Protein AF-A0A151BBQ7-F1 (afdb_monomer_lite)

Foldseek 3Di:
DPPLVVLVVVLVVLCVVFKDWDWDWDQDCPDPPRIDTWTKIKGKDLDVVVLVSNCVNVVDFDKDQDPPHRSMIMTMDTPVD

Radius of gyration: 15.0 Å; chains: 1; bounding box: 34×30×42 Å

Sequence (81 aa):
MLSEDYTKGYVSGFIDADGSFSVSIKVQRDVRYGVRIDPVFSVTQRNREVLEFLRRALGCGRIIKKPGQENLWLYIVDRGA

Secondary structure (DSSP, 8-state):
---HHHHHHHHHHHHHHHEEEEEEEEE-TTSTTSEEEEEEEEEEES-HHHHHHHHHHHS--EEEEPTT-TT-EEEEESTT-

pLDDT: mean 94.57, std 7.87, range [58.06, 98.56]

Structure (mmCIF, N/CA/C/O backbone):
data_AF-A0A151BBQ7-F1
#
_entry.id   AF-A0A151BBQ7-F1
#
loop_
_atom_site.group_PDB
_atom_site.id
_atom_site.type_symbol
_atom_site.label_atom_id
_atom_site.label_alt_id
_atom_site.label_comp_id
_atom_site.label_asym_id
_atom_site.label_entity_id
_atom_site.label_seq_id
_atom_site.pdbx_PDB_ins_code
_atom_site.Cartn_x
_atom_site.Cartn_y
_atom_site.Cartn_z
_atom_site.occupancy
_atom_site.B_iso_or_equiv
_atom_site.auth_seq_id
_atom_site.auth_comp_id
_atom_site.auth_asym_id
_atom_site.auth_atom_id
_atom_site.pdbx_PDB_model_num
ATOM 1 N N . MET A 1 1 ? 10.944 -7.980 -22.899 1.00 59.25 1 MET A N 1
ATOM 2 C CA . MET A 1 1 ? 10.130 -8.449 -21.758 1.00 59.25 1 MET A CA 1
ATOM 3 C C . MET A 1 1 ? 11.115 -8.925 -20.704 1.00 59.25 1 MET A C 1
ATOM 5 O O . MET A 1 1 ? 11.946 -9.755 -21.047 1.00 59.25 1 MET A O 1
ATOM 9 N N . LEU A 1 2 ? 11.138 -8.331 -19.506 1.00 64.38 2 LEU A N 1
ATOM 10 C CA . LEU A 1 2 ? 11.928 -8.894 -18.398 1.00 64.38 2 LEU A CA 1
ATOM 11 C C . LEU A 1 2 ? 11.348 -10.276 -18.070 1.00 64.38 2 LEU A C 1
ATOM 13 O O . LEU A 1 2 ? 10.133 -10.449 -18.189 1.00 64.38 2 LEU A O 1
ATOM 17 N N . SER A 1 3 ? 12.180 -11.259 -17.716 1.00 85.50 3 SER A N 1
ATOM 18 C CA . SER A 1 3 ? 11.641 -12.547 -17.268 1.00 85.50 3 SER A CA 1
ATOM 19 C C . SER A 1 3 ? 10.872 -12.354 -15.960 1.00 85.50 3 SER A C 1
ATOM 21 O O . SER A 1 3 ? 11.166 -11.438 -15.185 1.00 85.50 3 SER A O 1
ATOM 23 N N . GLU A 1 4 ? 9.869 -13.200 -15.717 1.00 85.62 4 GLU A N 1
ATOM 24 C CA . GLU A 1 4 ? 9.004 -13.078 -14.536 1.00 85.62 4 GLU A CA 1
ATOM 25 C C . GLU A 1 4 ? 9.792 -13.018 -13.221 1.00 85.62 4 GLU A C 1
ATOM 27 O O . GLU A 1 4 ? 9.408 -12.295 -12.301 1.00 85.62 4 GLU A O 1
ATOM 32 N N . ASP A 1 5 ? 10.919 -13.725 -13.143 1.00 91.31 5 ASP A N 1
ATOM 33 C CA . ASP A 1 5 ? 11.770 -13.760 -11.954 1.00 91.31 5 ASP A CA 1
ATOM 34 C C . ASP A 1 5 ? 12.421 -12.407 -11.655 1.00 91.31 5 ASP A C 1
ATOM 36 O O . ASP A 1 5 ? 12.502 -12.011 -10.493 1.00 91.31 5 ASP A O 1
ATOM 40 N N . TYR A 1 6 ? 12.804 -11.639 -12.681 1.00 93.38 6 TYR A N 1
ATOM 41 C CA . TYR A 1 6 ? 13.315 -10.280 -12.478 1.00 93.38 6 TYR A CA 1
ATOM 42 C C . TYR A 1 6 ? 12.221 -9.342 -11.971 1.00 93.38 6 TYR A C 1
ATOM 44 O O . TYR A 1 6 ? 12.482 -8.515 -11.098 1.00 93.38 6 TYR A O 1
ATOM 52 N N . THR A 1 7 ? 10.989 -9.473 -12.477 1.00 95.00 7 THR A N 1
ATOM 53 C CA . THR A 1 7 ? 9.853 -8.695 -11.965 1.00 95.00 7 THR A CA 1
ATOM 54 C C . THR A 1 7 ? 9.588 -9.025 -10.500 1.00 95.00 7 THR A C 1
ATOM 56 O O . THR A 1 7 ? 9.491 -8.105 -9.691 1.00 95.00 7 THR A O 1
ATOM 59 N N . LYS A 1 8 ? 9.537 -10.312 -10.135 1.00 95.81 8 LYS A N 1
ATOM 60 C CA . LYS A 1 8 ? 9.348 -10.746 -8.741 1.00 95.81 8 LYS A CA 1
ATOM 61 C C . LYS A 1 8 ? 10.476 -10.248 -7.837 1.00 95.81 8 LYS A C 1
ATOM 63 O O . LYS A 1 8 ? 10.195 -9.710 -6.770 1.00 95.81 8 LYS A O 1
ATOM 68 N N . GLY A 1 9 ? 11.727 -10.359 -8.284 1.00 97.50 9 GLY A N 1
ATOM 69 C CA . GLY A 1 9 ? 12.896 -9.873 -7.550 1.00 97.50 9 GLY A CA 1
ATOM 70 C C . GLY A 1 9 ? 12.858 -8.362 -7.314 1.00 97.50 9 GLY A C 1
ATOM 71 O O . GLY A 1 9 ? 13.048 -7.914 -6.186 1.00 97.50 9 GLY A O 1
ATOM 72 N N . TYR A 1 10 ? 12.535 -7.577 -8.346 1.00 96.69 10 TYR A N 1
ATOM 73 C CA . TYR A 1 10 ? 12.390 -6.126 -8.213 1.00 96.69 10 TYR A CA 1
ATOM 74 C C . TYR A 1 10 ? 11.255 -5.751 -7.254 1.00 96.69 10 TYR A C 1
ATOM 76 O O . TYR A 1 10 ? 11.455 -4.927 -6.368 1.00 96.69 10 TYR A O 1
ATOM 84 N N . VAL A 1 11 ? 10.077 -6.370 -7.402 1.00 97.44 11 VAL A N 1
ATOM 85 C CA . VAL A 1 11 ? 8.928 -6.124 -6.516 1.00 97.44 11 VAL A CA 1
ATOM 86 C C . VAL A 1 11 ? 9.291 -6.457 -5.070 1.00 97.44 11 VAL A C 1
ATOM 88 O O . VAL A 1 11 ? 9.069 -5.630 -4.194 1.00 97.44 11 VAL A O 1
ATOM 91 N N . SER A 1 12 ? 9.897 -7.621 -4.822 1.00 97.75 12 SER A N 1
ATOM 92 C CA . SER A 1 12 ? 10.313 -8.033 -3.479 1.00 97.75 12 SER A CA 1
ATOM 93 C C . SER A 1 12 ? 11.318 -7.058 -2.869 1.00 97.75 12 SER A C 1
ATOM 95 O O . SER A 1 12 ? 11.125 -6.636 -1.736 1.00 97.75 12 SER A O 1
ATOM 97 N N . GLY A 1 13 ? 12.359 -6.669 -3.611 1.00 98.19 13 GLY A N 1
ATOM 98 C CA . GLY A 1 13 ? 13.367 -5.728 -3.116 1.00 98.19 13 GLY A CA 1
ATOM 99 C C . GLY A 1 13 ? 12.801 -4.330 -2.862 1.00 98.19 13 GLY A C 1
ATOM 100 O O . GLY A 1 13 ? 13.160 -3.683 -1.884 1.00 98.19 13 GLY A O 1
ATOM 101 N N . PHE A 1 14 ? 11.868 -3.873 -3.702 1.00 98.00 14 PHE A N 1
ATOM 102 C CA . PHE A 1 14 ? 11.196 -2.592 -3.492 1.00 98.00 14 PHE A CA 1
ATOM 103 C C . PHE A 1 14 ? 10.311 -2.615 -2.239 1.00 98.00 14 PHE A C 1
ATOM 105 O O . PHE A 1 14 ? 10.305 -1.661 -1.465 1.00 98.00 14 PHE A O 1
ATOM 112 N N . ILE A 1 15 ? 9.566 -3.705 -2.034 1.00 98.19 15 ILE A N 1
ATOM 113 C CA . ILE A 1 15 ? 8.716 -3.893 -0.854 1.00 98.19 15 ILE A CA 1
ATOM 114 C C . ILE A 1 15 ? 9.554 -4.002 0.422 1.00 98.19 15 ILE A C 1
ATOM 116 O O . ILE A 1 15 ? 9.144 -3.465 1.443 1.00 98.19 15 ILE A O 1
ATOM 120 N N . ASP A 1 16 ? 10.712 -4.654 0.374 1.00 98.25 16 ASP A N 1
ATOM 121 C CA . ASP A 1 16 ? 11.614 -4.762 1.526 1.00 98.25 16 ASP A CA 1
ATOM 122 C C . ASP A 1 16 ? 12.171 -3.393 1.959 1.00 98.25 16 ASP A C 1
ATOM 124 O O . ASP A 1 16 ? 12.297 -3.116 3.148 1.00 98.25 16 ASP A O 1
ATOM 128 N N . ALA A 1 17 ? 12.437 -2.502 0.996 1.00 98.06 17 ALA A N 1
ATOM 129 C CA . ALA A 1 17 ? 12.952 -1.161 1.267 1.00 98.06 17 ALA A CA 1
ATOM 130 C C . ALA A 1 17 ? 11.872 -0.156 1.721 1.00 98.06 17 ALA A C 1
ATOM 132 O O . ALA A 1 17 ? 12.055 0.532 2.724 1.00 98.06 17 ALA A O 1
ATOM 133 N N . ASP A 1 18 ? 10.755 -0.065 0.987 1.00 97.56 18 ASP A N 1
ATOM 134 C CA . ASP A 1 18 ? 9.755 1.013 1.134 1.00 97.56 18 ASP A CA 1
ATOM 135 C C . ASP A 1 18 ? 8.351 0.507 1.529 1.00 97.56 18 ASP A C 1
ATOM 137 O O . ASP A 1 18 ? 7.408 1.294 1.695 1.00 97.56 18 ASP A O 1
ATOM 141 N N . GLY A 1 19 ? 8.169 -0.808 1.636 1.00 97.94 19 GLY A N 1
ATOM 142 C CA . GLY A 1 19 ? 6.898 -1.426 1.990 1.00 97.94 19 GLY A CA 1
ATOM 143 C C . GLY A 1 19 ? 6.619 -1.418 3.488 1.00 97.94 19 GLY A C 1
ATOM 144 O O . GLY A 1 19 ? 7.509 -1.452 4.332 1.00 97.94 19 GLY A O 1
ATOM 145 N N . SER A 1 20 ? 5.334 -1.394 3.834 1.00 98.25 20 SER A N 1
ATOM 146 C CA . SER A 1 20 ? 4.868 -1.453 5.215 1.00 98.25 20 SER A CA 1
ATOM 147 C C . SER A 1 20 ? 3.739 -2.462 5.350 1.00 98.25 20 SER A C 1
ATOM 149 O O . SER A 1 20 ? 2.677 -2.302 4.745 1.00 98.25 20 SER A O 1
ATOM 151 N N . PHE A 1 21 ? 3.964 -3.482 6.177 1.00 97.81 21 PHE A N 1
ATOM 152 C CA . PHE A 1 21 ? 2.942 -4.418 6.632 1.00 97.81 21 PHE A CA 1
ATOM 153 C C . PHE A 1 21 ? 2.517 -4.017 8.041 1.00 97.81 21 PHE A C 1
ATOM 155 O O . PHE A 1 21 ? 3.304 -4.095 8.983 1.00 97.81 21 PHE A O 1
ATOM 162 N N . SER A 1 22 ? 1.276 -3.565 8.186 1.00 97.50 22 SER A N 1
ATOM 163 C CA . SER A 1 22 ? 0.729 -3.096 9.456 1.00 97.50 22 SER A CA 1
ATOM 164 C C . SER A 1 22 ? -0.544 -3.847 9.805 1.00 97.50 22 SER A C 1
ATOM 166 O O . SER A 1 22 ? -1.369 -4.139 8.942 1.00 97.50 22 SER A O 1
ATOM 168 N N . VAL A 1 23 ? -0.722 -4.136 11.091 1.00 97.31 23 VAL A N 1
ATOM 169 C CA . VAL A 1 23 ? -1.960 -4.692 11.632 1.00 97.31 23 VAL A CA 1
ATOM 170 C C . VAL A 1 23 ? -2.451 -3.758 12.722 1.00 97.31 23 VAL A C 1
ATOM 172 O O . VAL A 1 23 ? -1.855 -3.657 13.791 1.00 97.31 23 VAL A O 1
ATOM 175 N N . SER A 1 24 ? -3.544 -3.055 12.441 1.00 95.69 24 SER A N 1
ATOM 176 C CA . SER A 1 24 ? -4.166 -2.145 13.401 1.00 95.69 24 SER A CA 1
ATOM 177 C C . SER A 1 24 ? -5.318 -2.822 14.136 1.00 95.69 24 SER A C 1
ATOM 179 O O . SER A 1 24 ? -6.080 -3.589 13.547 1.00 95.69 24 SER A O 1
ATOM 181 N N . ILE A 1 25 ? -5.495 -2.488 15.414 1.00 95.75 25 ILE A N 1
ATOM 182 C CA . ILE A 1 25 ? -6.680 -2.861 16.194 1.00 95.75 25 ILE A CA 1
ATOM 183 C C . ILE A 1 25 ? -7.608 -1.649 16.224 1.00 95.75 25 ILE A C 1
ATOM 185 O O . ILE A 1 25 ? -7.238 -0.588 16.723 1.00 95.75 25 ILE A O 1
ATOM 189 N N . LYS A 1 26 ? -8.815 -1.792 15.674 1.00 94.31 26 LYS A N 1
ATOM 190 C CA . LYS A 1 26 ? -9.821 -0.725 15.620 1.00 94.31 26 LYS A CA 1
ATOM 191 C C . LYS A 1 26 ? -10.989 -1.066 16.527 1.00 94.31 26 LYS A C 1
ATOM 193 O O . LYS A 1 26 ? -11.570 -2.139 16.401 1.00 94.31 26 LYS A O 1
ATOM 198 N N . VAL A 1 27 ? -11.361 -0.152 17.416 1.00 95.94 27 VAL A N 1
ATOM 199 C CA . VAL A 1 27 ? -12.571 -0.303 18.235 1.00 95.94 27 VAL A CA 1
ATOM 200 C C . VAL A 1 27 ? -13.793 -0.116 17.334 1.00 95.94 27 VAL A C 1
ATOM 202 O O . VAL A 1 27 ? -13.949 0.932 16.711 1.00 95.94 27 VAL A O 1
ATOM 205 N N . GLN A 1 28 ? -14.647 -1.135 17.251 1.00 94.00 28 GLN A N 1
ATOM 206 C CA . GLN A 1 28 ? -15.851 -1.149 16.417 1.00 94.00 28 GLN A CA 1
ATOM 207 C C . GLN A 1 28 ? -16.967 -1.850 17.197 1.00 94.00 28 GLN A C 1
ATOM 209 O O . GLN A 1 28 ? -16.890 -3.046 17.455 1.00 94.00 28 GLN A O 1
ATOM 214 N N . ARG A 1 29 ? -17.990 -1.114 17.641 1.00 93.44 29 ARG A N 1
ATOM 215 C CA . ARG A 1 29 ? -19.014 -1.659 18.560 1.00 93.44 29 ARG A CA 1
ATOM 216 C C . ARG A 1 29 ? -19.977 -2.652 17.901 1.00 93.44 29 ARG A C 1
ATOM 218 O O . ARG A 1 29 ? -20.639 -3.406 18.598 1.00 93.44 29 ARG A O 1
ATOM 225 N N . ASP A 1 30 ? -20.055 -2.631 16.579 1.00 94.50 30 ASP A N 1
ATOM 226 C CA .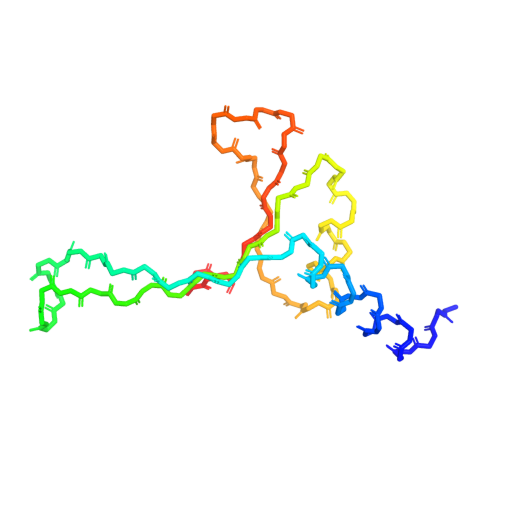 ASP A 1 30 ? -20.934 -3.436 15.730 1.00 94.50 30 ASP A CA 1
ATOM 227 C C . ASP A 1 30 ? -20.337 -4.800 15.333 1.00 94.50 30 ASP A C 1
ATOM 229 O O . ASP A 1 30 ? -21.038 -5.622 14.746 1.00 94.50 30 ASP A O 1
ATOM 233 N N . VAL A 1 31 ? -19.072 -5.086 15.667 1.00 92.06 31 VAL A N 1
ATOM 234 C CA . VAL A 1 31 ? -18.489 -6.427 15.485 1.00 92.06 31 VAL A CA 1
ATOM 235 C C . VAL A 1 31 ? -18.571 -7.245 16.773 1.00 92.06 31 VAL A C 1
ATOM 237 O O . VAL A 1 31 ? -18.562 -6.698 17.873 1.00 92.06 31 VAL A O 1
ATOM 240 N N . ARG A 1 32 ? -18.583 -8.579 16.638 1.00 92.38 32 ARG A N 1
ATOM 241 C CA . ARG A 1 32 ? -18.811 -9.552 17.729 1.00 92.38 32 ARG A CA 1
ATOM 242 C C . ARG A 1 32 ? -18.057 -9.254 19.035 1.00 92.38 32 ARG A C 1
ATOM 244 O O . ARG A 1 32 ? -18.605 -9.491 20.104 1.00 92.38 32 ARG A O 1
ATOM 251 N N . TYR A 1 33 ? -16.815 -8.781 18.949 1.00 93.81 33 TYR A N 1
ATOM 252 C CA . TYR A 1 33 ? -15.936 -8.579 20.107 1.00 93.81 33 TYR A CA 1
ATOM 253 C C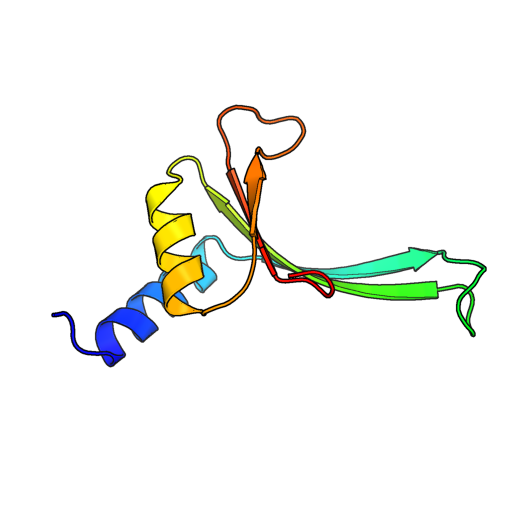 . TYR A 1 33 ? -15.633 -7.104 20.407 1.00 93.81 33 TYR A C 1
ATOM 255 O O . TYR A 1 33 ? -14.726 -6.815 21.181 1.00 93.81 33 TYR A O 1
ATOM 263 N N . GLY A 1 34 ? -16.330 -6.155 19.774 1.00 95.75 34 GLY A N 1
ATOM 264 C CA . GLY A 1 34 ? -16.066 -4.724 19.966 1.00 95.75 34 GLY A CA 1
ATOM 265 C C . GLY A 1 34 ? -14.756 -4.217 19.339 1.00 95.75 34 GLY A C 1
ATOM 266 O O . GLY A 1 34 ? -14.445 -3.028 19.437 1.00 95.75 34 GLY A O 1
ATOM 267 N N . VAL A 1 35 ? -13.980 -5.097 18.695 1.00 95.94 35 VAL A N 1
ATOM 268 C CA . VAL A 1 35 ? -12.698 -4.796 18.046 1.00 95.94 35 VAL A CA 1
ATOM 269 C C . VAL A 1 35 ? -12.577 -5.494 16.694 1.00 95.94 35 VAL A C 1
ATOM 271 O O . VAL A 1 35 ? -12.936 -6.664 16.541 1.00 95.94 35 VAL A O 1
ATOM 274 N N . ARG A 1 36 ? -12.033 -4.778 15.710 1.00 94.12 36 ARG A N 1
ATOM 275 C CA . ARG A 1 36 ? -11.697 -5.272 14.377 1.00 94.12 36 ARG A CA 1
ATOM 276 C C . ARG A 1 36 ? -10.183 -5.267 14.191 1.00 94.12 36 ARG A C 1
ATOM 278 O O . ARG A 1 36 ? -9.534 -4.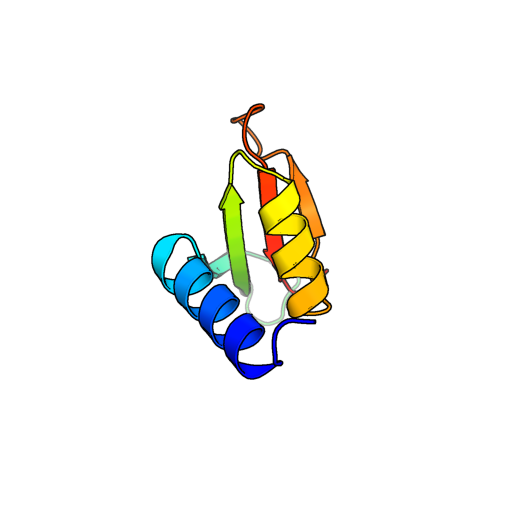246 14.404 1.00 94.12 36 ARG A O 1
ATOM 285 N N . ILE A 1 37 ? -9.647 -6.393 13.733 1.00 94.69 37 ILE A N 1
ATOM 286 C CA . ILE A 1 37 ? -8.270 -6.494 13.242 1.00 94.69 37 ILE A CA 1
ATOM 287 C C . ILE A 1 37 ? -8.240 -6.006 11.793 1.00 94.69 37 ILE A C 1
ATOM 289 O O . ILE A 1 37 ? -9.023 -6.482 10.969 1.00 94.69 37 ILE A O 1
ATOM 293 N N . ASP A 1 38 ? -7.370 -5.045 11.497 1.00 94.88 38 ASP A N 1
ATOM 294 C CA . ASP A 1 38 ? -7.303 -4.371 10.201 1.00 94.88 38 ASP A CA 1
ATOM 295 C C . ASP A 1 38 ? -5.883 -4.457 9.616 1.00 94.88 38 ASP A C 1
ATOM 297 O O . ASP A 1 38 ? -5.050 -3.585 9.890 1.00 94.88 38 ASP A O 1
ATOM 301 N N . PRO A 1 39 ? -5.569 -5.543 8.884 1.00 97.00 39 PRO A N 1
ATOM 302 C CA . PRO A 1 39 ? -4.301 -5.686 8.188 1.00 97.00 39 PRO A CA 1
ATOM 303 C C . PRO A 1 39 ? -4.269 -4.787 6.949 1.00 97.00 39 PRO A C 1
ATOM 305 O O . PRO A 1 39 ? -5.206 -4.768 6.150 1.00 97.00 39 PRO A O 1
ATOM 308 N N . VAL A 1 40 ? -3.167 -4.064 6.783 1.00 97.56 40 VAL A N 1
ATOM 309 C CA . VAL A 1 40 ? -2.920 -3.171 5.654 1.00 97.56 40 VAL A CA 1
ATOM 310 C C . VAL A 1 40 ? -1.487 -3.365 5.186 1.00 97.56 40 VAL A C 1
ATOM 312 O O . VAL A 1 40 ? -0.544 -3.235 5.967 1.00 97.56 40 VAL A O 1
ATOM 315 N N . PHE A 1 41 ? -1.329 -3.627 3.895 1.00 98.25 41 PHE A N 1
ATOM 316 C CA . PHE A 1 41 ? -0.063 -3.433 3.210 1.00 98.25 41 PHE A CA 1
ATOM 317 C C . PHE A 1 41 ? -0.086 -2.082 2.497 1.00 98.25 41 PHE A C 1
ATOM 319 O O . PHE A 1 41 ? -1.083 -1.719 1.867 1.00 98.25 41 PHE A O 1
ATOM 326 N N . SER A 1 42 ? 1.000 -1.319 2.597 1.00 98.19 42 SER A N 1
ATOM 327 C CA . SER A 1 42 ? 1.098 -0.040 1.903 1.00 98.19 42 SER A CA 1
ATOM 328 C C . SER A 1 42 ? 2.517 0.329 1.494 1.00 98.19 42 SER A C 1
ATOM 330 O O . SER A 1 42 ? 3.486 -0.116 2.103 1.00 98.19 42 SER A O 1
ATOM 332 N N . VAL A 1 43 ? 2.621 1.173 0.467 1.00 98.56 43 VAL A N 1
ATOM 333 C CA . VAL A 1 43 ? 3.879 1.742 -0.031 1.00 98.56 43 VAL A CA 1
ATOM 334 C C . VAL A 1 43 ? 3.661 3.230 -0.287 1.00 98.56 43 VAL A C 1
ATOM 336 O O . VAL A 1 43 ? 2.764 3.608 -1.046 1.00 98.56 43 VAL A O 1
ATOM 339 N N . THR A 1 44 ? 4.460 4.087 0.350 1.00 98.31 44 THR A N 1
ATOM 340 C CA . THR A 1 44 ? 4.425 5.541 0.115 1.00 98.31 44 THR A CA 1
ATOM 341 C C . THR A 1 44 ? 5.521 5.921 -0.866 1.00 98.31 44 THR A C 1
ATOM 343 O O . THR A 1 44 ? 6.675 5.591 -0.635 1.00 98.31 44 THR A O 1
ATOM 346 N N . GLN A 1 45 ? 5.196 6.669 -1.922 1.00 98.38 45 GLN A N 1
ATOM 347 C CA . GLN A 1 45 ? 6.209 7.103 -2.883 1.00 98.38 45 GLN A CA 1
ATOM 348 C C . GLN A 1 45 ? 5.835 8.423 -3.564 1.00 98.38 45 GLN A C 1
ATOM 350 O O . GLN A 1 45 ? 4.660 8.722 -3.787 1.00 98.38 45 GLN A O 1
ATOM 355 N N . ARG A 1 46 ? 6.842 9.233 -3.909 1.00 98.12 46 ARG A N 1
ATOM 356 C CA . ARG A 1 46 ? 6.663 10.463 -4.695 1.00 98.12 46 ARG A CA 1
ATOM 357 C C . ARG A 1 46 ? 6.389 10.145 -6.161 1.00 98.12 46 ARG A C 1
ATOM 359 O O . ARG A 1 46 ? 5.515 10.754 -6.774 1.00 98.12 46 ARG A O 1
ATOM 366 N N . ASN A 1 47 ? 7.127 9.186 -6.717 1.00 97.69 47 ASN A N 1
ATOM 367 C CA . ASN A 1 47 ? 6.905 8.714 -8.076 1.00 97.69 47 ASN A CA 1
ATOM 368 C C . ASN A 1 47 ? 5.678 7.788 -8.116 1.00 97.69 47 ASN A C 1
ATOM 370 O O . ASN A 1 47 ? 5.682 6.709 -7.531 1.00 97.69 47 ASN A O 1
ATOM 374 N N . ARG A 1 48 ? 4.623 8.199 -8.822 1.00 97.69 48 ARG A N 1
ATOM 375 C CA . ARG A 1 48 ? 3.408 7.388 -8.969 1.00 97.69 48 ARG A CA 1
ATOM 376 C C . ARG A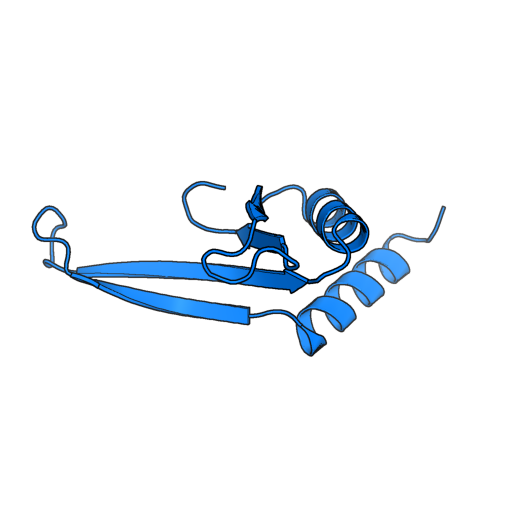 1 48 ? 3.606 6.187 -9.900 1.00 97.69 48 ARG A C 1
ATOM 378 O O . ARG A 1 48 ? 2.945 5.170 -9.717 1.00 97.69 48 ARG A O 1
ATOM 385 N N . GLU A 1 49 ? 4.495 6.279 -10.883 1.00 98.25 49 GLU A N 1
ATOM 386 C CA . GLU A 1 49 ? 4.659 5.252 -11.918 1.00 98.25 49 GLU A CA 1
ATOM 387 C C . GLU A 1 49 ? 5.143 3.920 -11.344 1.00 98.25 49 GLU A C 1
ATOM 389 O O . GLU A 1 49 ? 4.660 2.865 -11.757 1.00 98.25 49 GLU A O 1
ATOM 394 N N . VAL A 1 50 ? 6.029 3.960 -10.341 1.00 97.94 50 VAL A N 1
ATOM 395 C CA . VAL A 1 50 ? 6.483 2.745 -9.648 1.00 97.94 50 VAL A CA 1
ATOM 396 C C . VAL A 1 50 ? 5.361 2.106 -8.829 1.00 97.94 50 VAL A C 1
ATOM 398 O O . VAL A 1 50 ? 5.242 0.886 -8.801 1.00 97.94 50 VAL A O 1
ATOM 401 N N . LEU A 1 51 ? 4.463 2.904 -8.246 1.00 98.44 51 LEU A N 1
ATOM 402 C CA . LEU A 1 51 ? 3.283 2.371 -7.564 1.00 98.44 51 LEU A CA 1
ATOM 403 C C . LEU A 1 51 ? 2.318 1.710 -8.556 1.00 98.44 51 LEU A C 1
ATOM 405 O O . LEU A 1 51 ? 1.783 0.643 -8.271 1.00 98.44 51 LEU A O 1
ATOM 409 N N . GLU A 1 52 ? 2.120 2.300 -9.739 1.00 98.44 52 GLU A N 1
ATOM 410 C CA . GLU A 1 52 ? 1.315 1.682 -10.804 1.00 98.44 52 GLU A CA 1
ATOM 411 C C . GLU A 1 52 ? 1.964 0.397 -11.337 1.00 98.44 52 GLU A C 1
ATOM 413 O O . GLU A 1 52 ? 1.258 -0.547 -11.693 1.00 98.44 52 GLU A O 1
ATOM 418 N N . PHE A 1 53 ? 3.300 0.329 -11.375 1.00 97.81 53 PHE A N 1
ATOM 419 C CA . PHE A 1 53 ? 4.023 -0.905 -11.675 1.00 97.81 53 PHE A CA 1
ATOM 420 C C . PHE A 1 53 ? 3.758 -1.982 -10.615 1.00 97.81 53 PHE A C 1
ATOM 422 O O . PHE A 1 53 ? 3.347 -3.080 -10.984 1.00 97.81 53 PHE A O 1
ATOM 429 N N . LEU A 1 54 ? 3.912 -1.662 -9.324 1.00 97.81 54 LEU A N 1
ATOM 430 C CA . LEU A 1 54 ? 3.623 -2.589 -8.221 1.00 97.81 54 LEU A CA 1
ATOM 431 C C . LEU A 1 54 ? 2.175 -3.084 -8.271 1.00 97.81 54 LEU A C 1
ATOM 433 O O . LEU A 1 54 ? 1.937 -4.287 -8.209 1.00 97.81 54 LEU A O 1
ATOM 437 N N . ARG A 1 55 ? 1.213 -2.175 -8.470 1.00 97.81 55 ARG A N 1
ATOM 438 C CA . ARG A 1 55 ? -0.213 -2.507 -8.585 1.00 97.81 55 ARG A CA 1
ATOM 439 C C . ARG A 1 55 ? -0.486 -3.482 -9.731 1.00 97.81 55 ARG A C 1
ATOM 441 O O . ARG A 1 55 ? -1.251 -4.425 -9.559 1.00 97.81 55 ARG A O 1
ATOM 448 N N . ARG A 1 56 ? 0.137 -3.278 -10.898 1.00 97.25 56 ARG A N 1
ATOM 449 C CA . ARG A 1 56 ? 0.013 -4.203 -12.039 1.00 97.25 56 ARG A CA 1
ATOM 450 C C . ARG A 1 56 ? 0.684 -5.548 -11.770 1.00 97.25 56 ARG A C 1
ATOM 452 O O . ARG A 1 56 ? 0.111 -6.566 -12.133 1.00 97.25 56 ARG A O 1
ATOM 459 N N . ALA A 1 57 ? 1.861 -5.552 -11.146 1.00 96.31 57 ALA A N 1
ATOM 460 C CA . ALA A 1 57 ? 2.603 -6.774 -10.846 1.00 96.31 57 ALA A CA 1
ATOM 461 C C . ALA A 1 57 ? 1.905 -7.645 -9.786 1.00 96.31 57 ALA A C 1
ATOM 463 O O . ALA A 1 57 ? 1.919 -8.866 -9.898 1.00 96.31 57 ALA A O 1
ATOM 464 N N . LEU A 1 58 ? 1.277 -7.025 -8.780 1.00 95.25 58 LEU A N 1
ATOM 465 C CA . LEU A 1 58 ? 0.538 -7.714 -7.716 1.00 95.25 58 LEU A CA 1
ATOM 466 C C . LEU A 1 58 ? -0.921 -8.013 -8.093 1.00 95.25 58 LEU A C 1
ATOM 468 O O . LEU A 1 58 ? -1.548 -8.874 -7.483 1.00 95.25 58 LEU A O 1
ATOM 472 N N . GLY A 1 59 ? -1.471 -7.311 -9.086 1.00 96.19 59 GLY A N 1
ATOM 473 C CA . GLY A 1 59 ? -2.828 -7.535 -9.588 1.00 96.19 59 GLY A CA 1
ATOM 474 C C . GLY A 1 59 ? -3.950 -7.049 -8.663 1.00 96.19 59 GLY A C 1
ATOM 475 O O . GLY A 1 59 ? -5.112 -7.343 -8.927 1.00 96.19 59 GLY A O 1
ATOM 476 N N . CYS A 1 60 ? -3.637 -6.305 -7.600 1.00 96.50 60 CYS A N 1
ATOM 477 C CA . CYS A 1 60 ? -4.605 -5.818 -6.615 1.00 96.50 60 CYS A CA 1
ATOM 478 C C . CYS A 1 60 ? -4.208 -4.453 -6.035 1.00 96.50 60 CYS A C 1
ATOM 480 O O . CYS A 1 60 ? -3.114 -3.932 -6.295 1.00 96.50 60 CYS A O 1
ATOM 482 N N . GLY A 1 61 ? -5.087 -3.873 -5.217 1.00 96.94 61 GLY A N 1
ATOM 483 C CA . GLY A 1 61 ? -4.793 -2.651 -4.485 1.00 96.94 61 GLY A CA 1
ATOM 484 C C . GLY A 1 61 ? -5.159 -1.366 -5.227 1.00 96.94 61 GLY A C 1
ATOM 485 O O . GLY A 1 61 ? -5.416 -1.339 -6.434 1.00 96.94 61 GLY A O 1
ATOM 486 N N . ARG A 1 62 ? -5.133 -0.255 -4.487 1.00 97.62 62 ARG A N 1
ATOM 487 C CA . ARG A 1 62 ? -5.473 1.090 -4.978 1.00 97.62 62 ARG A CA 1
ATOM 488 C C . ARG A 1 62 ? -4.363 2.092 -4.691 1.00 97.62 62 ARG A C 1
ATOM 490 O O . ARG A 1 62 ? -3.616 1.936 -3.731 1.00 97.62 62 ARG A O 1
ATOM 497 N N . ILE A 1 63 ? -4.285 3.146 -5.501 1.00 98.19 63 ILE A N 1
ATOM 498 C CA . ILE A 1 63 ? -3.340 4.254 -5.312 1.00 98.19 63 ILE A CA 1
ATOM 499 C C . ILE A 1 63 ? -4.130 5.527 -5.034 1.00 98.19 63 ILE A C 1
ATOM 501 O O . ILE A 1 63 ? -4.987 5.917 -5.827 1.00 98.19 63 ILE A O 1
ATOM 505 N N . ILE A 1 64 ? -3.822 6.186 -3.922 1.00 97.31 64 ILE A N 1
ATOM 506 C CA . ILE A 1 64 ? -4.450 7.443 -3.503 1.00 97.31 64 ILE A CA 1
ATOM 507 C C . ILE A 1 64 ? -3.389 8.516 -3.246 1.00 97.31 64 ILE A C 1
ATOM 509 O O . ILE A 1 64 ? -2.206 8.213 -3.078 1.00 97.31 64 ILE A O 1
ATOM 513 N N . LYS A 1 65 ? -3.796 9.788 -3.194 1.00 97.88 65 LYS A N 1
ATOM 514 C CA . LYS A 1 65 ? -2.946 10.846 -2.629 1.00 97.88 65 LYS A CA 1
ATOM 515 C C . LYS A 1 65 ? -2.763 10.602 -1.136 1.00 97.88 65 LYS A C 1
ATOM 517 O O . LYS A 1 65 ? -3.735 10.278 -0.453 1.00 97.88 65 LYS A O 1
ATOM 522 N N . LYS A 1 66 ? -1.540 10.762 -0.628 1.00 97.44 66 LYS A N 1
ATOM 523 C CA . LYS A 1 66 ? -1.280 10.579 0.799 1.00 97.44 66 LYS A CA 1
ATOM 524 C C . LYS A 1 66 ? -1.905 11.739 1.593 1.00 97.44 66 LYS A C 1
ATOM 526 O O . LYS A 1 66 ? -1.536 12.892 1.353 1.00 97.44 66 LYS A O 1
ATOM 531 N N . PRO A 1 67 ? -2.821 11.472 2.542 1.00 95.75 67 PRO A N 1
ATOM 532 C CA . PRO A 1 67 ? -3.406 12.525 3.367 1.00 95.75 67 PRO A CA 1
ATOM 533 C C . PRO A 1 67 ? -2.327 13.293 4.138 1.00 95.75 67 PRO A C 1
ATOM 535 O O . PRO A 1 67 ? -1.411 12.690 4.696 1.00 95.75 67 PRO A O 1
ATOM 538 N N . GLY A 1 68 ? -2.415 14.624 4.143 1.00 96.69 68 GLY A N 1
ATOM 539 C CA . GLY A 1 68 ? -1.447 15.502 4.811 1.00 96.69 68 GLY A CA 1
ATOM 540 C C . GLY A 1 68 ? -0.096 15.659 4.099 1.00 96.69 68 GLY A C 1
ATOM 541 O O . GLY A 1 68 ? 0.750 16.401 4.588 1.00 96.69 68 GLY A O 1
ATOM 542 N N . GLN A 1 69 ? 0.133 14.993 2.957 1.00 96.75 69 GLN A N 1
ATOM 543 C CA . GLN A 1 69 ? 1.379 15.097 2.186 1.00 96.75 69 GLN A CA 1
ATOM 544 C C . GLN A 1 69 ? 1.102 15.078 0.672 1.00 96.75 69 GLN A C 1
ATOM 546 O O . GLN A 1 69 ? 1.241 14.051 0.011 1.00 96.75 69 GLN A O 1
ATOM 551 N N . GLU A 1 70 ? 0.749 16.234 0.099 1.00 92.38 70 GLU A N 1
ATOM 552 C CA . GLU A 1 70 ? 0.247 16.364 -1.285 1.00 92.38 70 GLU A CA 1
ATOM 553 C C . GLU A 1 70 ? 1.204 15.859 -2.376 1.00 92.38 70 GLU A C 1
ATOM 555 O O . GLU A 1 70 ? 0.771 15.388 -3.433 1.00 92.38 70 GLU A O 1
ATOM 560 N N . ASN A 1 71 ? 2.511 15.918 -2.119 1.00 96.75 71 ASN A N 1
ATOM 561 C CA . ASN A 1 71 ? 3.543 15.467 -3.053 1.00 96.75 71 ASN A CA 1
ATOM 562 C C . ASN A 1 71 ? 3.739 13.945 -3.062 1.00 96.75 71 ASN A C 1
ATOM 564 O O . ASN A 1 71 ? 4.514 13.446 -3.876 1.00 96.75 71 ASN A O 1
ATOM 568 N N . LEU A 1 72 ? 3.064 13.211 -2.175 1.00 98.00 72 LEU A N 1
ATOM 569 C CA . LEU A 1 72 ? 3.214 11.770 -2.034 1.00 98.00 72 LEU A CA 1
ATOM 570 C 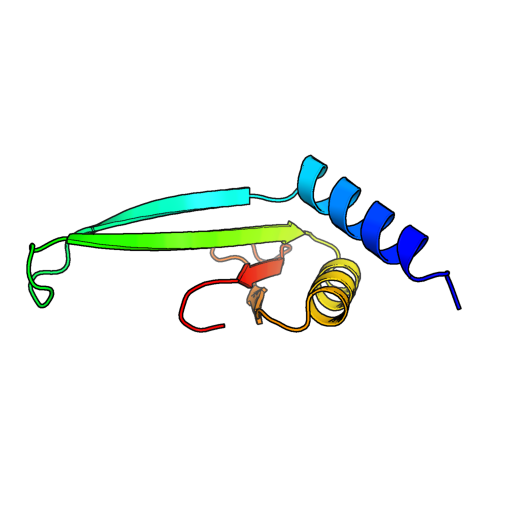C . LEU A 1 72 ? 1.942 11.029 -2.443 1.00 98.00 72 LEU A C 1
ATOM 572 O O . LEU A 1 72 ? 0.809 11.486 -2.263 1.00 98.00 72 LEU A O 1
ATOM 576 N N . TRP A 1 73 ? 2.160 9.840 -2.981 1.00 98.56 73 TRP A N 1
ATOM 577 C CA . TRP A 1 73 ? 1.141 8.854 -3.287 1.00 98.56 73 TRP A CA 1
ATOM 578 C C . TRP A 1 73 ? 1.280 7.676 -2.334 1.00 98.56 73 TRP A C 1
ATOM 580 O O . TRP A 1 73 ? 2.357 7.411 -1.800 1.00 98.56 73 TRP A O 1
ATOM 590 N N . LEU A 1 74 ? 0.174 6.977 -2.126 1.00 98.19 74 LEU A N 1
ATOM 591 C CA . LEU A 1 74 ? 0.088 5.820 -1.257 1.00 98.19 74 LEU A CA 1
ATOM 592 C C . LEU A 1 74 ? -0.585 4.687 -2.027 1.00 98.19 74 LEU A C 1
ATOM 594 O O . LEU A 1 74 ? -1.749 4.808 -2.412 1.00 98.19 74 LEU A O 1
ATOM 598 N N . TYR A 1 75 ? 0.156 3.610 -2.264 1.00 98.56 75 TYR A N 1
ATOM 599 C CA . TYR A 1 75 ? -0.390 2.334 -2.710 1.00 98.56 75 TYR A CA 1
ATOM 600 C C . TYR A 1 75 ? -0.852 1.544 -1.487 1.00 98.56 75 TYR A C 1
ATOM 602 O O . TYR A 1 75 ? -0.131 1.503 -0.493 1.00 98.56 75 TYR A O 1
ATOM 610 N N . ILE A 1 76 ? -2.055 0.970 -1.537 1.00 98.19 76 ILE A N 1
ATOM 611 C CA . ILE A 1 76 ? -2.698 0.283 -0.412 1.00 98.19 76 ILE A CA 1
ATOM 612 C C . ILE A 1 76 ? -3.327 -1.019 -0.897 1.00 98.19 76 ILE A C 1
ATOM 614 O O . ILE A 1 76 ? -4.093 -1.015 -1.865 1.00 98.19 76 ILE A O 1
ATOM 618 N N . VAL A 1 77 ? -3.064 -2.098 -0.162 1.00 98.00 77 VAL A N 1
ATOM 619 C CA . VAL A 1 77 ? -3.801 -3.361 -0.219 1.00 98.00 77 VAL A CA 1
ATOM 620 C C . VAL A 1 77 ? -4.393 -3.606 1.168 1.00 98.00 77 VAL A C 1
ATOM 622 O O . VAL A 1 77 ? -3.671 -3.760 2.153 1.00 98.00 77 VAL A O 1
ATOM 625 N N . ASP A 1 78 ? -5.717 -3.593 1.248 1.00 95.62 78 ASP A N 1
ATOM 626 C CA . ASP A 1 78 ? -6.493 -3.854 2.459 1.00 95.62 78 ASP A CA 1
ATOM 627 C C . ASP A 1 78 ? -7.778 -4.610 2.084 1.00 95.62 78 ASP A C 1
ATOM 629 O O . ASP A 1 78 ? -7.968 -5.001 0.934 1.00 95.62 78 ASP A O 1
ATOM 633 N N . ARG A 1 79 ? -8.682 -4.817 3.047 1.00 82.69 79 ARG A N 1
ATOM 634 C CA . ARG A 1 79 ? -9.935 -5.563 2.834 1.00 82.69 79 ARG A CA 1
ATOM 635 C C . ARG A 1 79 ? -10.838 -4.989 1.722 1.00 82.69 79 ARG A C 1
ATOM 637 O O . ARG A 1 79 ? -11.752 -5.685 1.291 1.00 82.69 79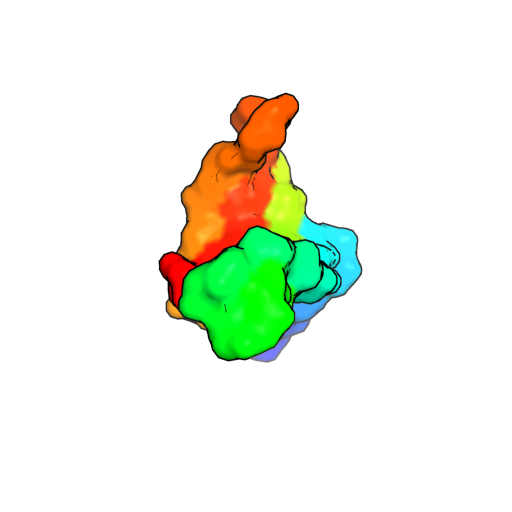 ARG A O 1
ATOM 644 N N . GLY A 1 80 ? -10.655 -3.730 1.319 1.00 69.12 80 GLY A N 1
ATOM 645 C CA . GLY A 1 80 ? -11.484 -3.049 0.320 1.00 69.12 80 GLY A CA 1
ATOM 646 C C . GLY A 1 80 ? -10.804 -2.845 -1.034 1.00 69.12 80 GLY A C 1
ATOM 647 O O . GLY A 1 80 ? -11.287 -2.017 -1.808 1.00 69.12 80 GLY A O 1
ATOM 648 N N . ALA A 1 81 ? -9.670 -3.506 -1.285 1.00 58.06 81 ALA A N 1
ATOM 649 C CA . ALA A 1 81 ? -8.818 -3.288 -2.453 1.00 58.06 81 ALA A CA 1
ATOM 650 C C . ALA A 1 81 ? -8.682 -4.516 -3.366 1.00 58.06 81 ALA A C 1
ATOM 652 O O . ALA A 1 81 ? -9.052 -5.629 -2.933 1.00 58.06 81 ALA A O 1
#